Protein AF-A0A7V9VIF7-F1 (afdb_monomer_lite)

pLDDT: mean 79.36, std 11.11, range [42.75, 91.62]

Secondary structure (DSSP, 8-state):
-HHHHHHHHHHHHHHHH-HHHHHHH---GGG--HHHHHHHHHSSSS--HHHHHHHHHHHHHHHHHHHHHHHHHHHHHHHHHHTT-

Structure (mmCIF, N/CA/C/O backbone):
data_AF-A0A7V9VIF7-F1
#
_entry.id   AF-A0A7V9VIF7-F1
#
loop_
_atom_site.group_PDB
_atom_site.id
_atom_site.type_symbol
_atom_site.label_atom_id
_atom_site.label_alt_id
_atom_site.label_comp_id
_atom_site.label_asym_id
_atom_site.label_entity_id
_atom_site.label_seq_id
_atom_site.pdbx_PDB_ins_code
_atom_site.Cartn_x
_atom_site.Cartn_y
_atom_site.Cartn_z
_atom_site.occupancy
_atom_site.B_iso_or_equiv
_atom_site.auth_seq_id
_atom_site.auth_comp_id
_atom_site.auth_asym_id
_atom_site.auth_atom_id
_atom_site.pdbx_PDB_model_num
ATOM 1 N N . ILE A 1 1 ? -10.274 0.346 22.172 1.00 61.91 1 ILE A N 1
ATOM 2 C CA . ILE A 1 1 ? -10.346 -0.544 20.982 1.00 61.91 1 ILE A CA 1
ATOM 3 C C . ILE A 1 1 ? -10.625 0.244 19.693 1.00 61.91 1 ILE A C 1
ATOM 5 O O . ILE A 1 1 ? -9.812 0.119 18.790 1.00 61.91 1 ILE A O 1
ATOM 9 N N . PRO A 1 2 ? -11.652 1.118 19.594 1.00 67.12 2 PRO A N 1
ATOM 10 C CA . PRO A 1 2 ? -11.912 1.884 18.361 1.00 67.12 2 PRO A CA 1
ATOM 11 C C . PRO A 1 2 ? -10.742 2.790 17.946 1.00 67.12 2 PRO A C 1
ATOM 13 O O . PRO A 1 2 ? -10.388 2.833 16.777 1.00 67.12 2 PRO A O 1
ATOM 16 N N . ALA A 1 3 ? -10.087 3.443 18.915 1.00 73.88 3 ALA A N 1
ATOM 17 C CA . ALA A 1 3 ? -8.920 4.292 18.664 1.00 73.88 3 ALA A CA 1
ATOM 18 C C . ALA A 1 3 ? -7.731 3.525 18.052 1.00 73.88 3 ALA A C 1
ATOM 20 O O . ALA A 1 3 ? -7.120 4.004 17.105 1.00 73.88 3 ALA A O 1
ATOM 21 N N . PHE A 1 4 ? -7.447 2.304 18.523 1.00 79.88 4 PHE A N 1
ATOM 2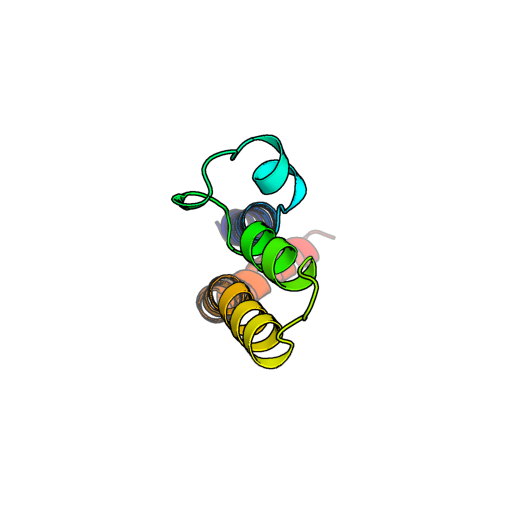2 C CA . PHE A 1 4 ? -6.391 1.459 17.947 1.00 79.88 4 PHE A CA 1
ATOM 23 C C . PHE A 1 4 ? -6.692 1.064 16.500 1.00 79.88 4 PHE A C 1
ATOM 25 O O . PHE A 1 4 ? -5.782 1.002 15.683 1.00 79.88 4 PHE A O 1
ATOM 32 N N . VAL A 1 5 ? -7.969 0.845 16.169 1.00 79.88 5 VAL A N 1
ATOM 33 C CA . VAL A 1 5 ? -8.392 0.547 14.796 1.00 79.88 5 VAL A CA 1
ATOM 34 C C . VAL A 1 5 ? -8.158 1.751 13.882 1.00 79.88 5 VAL A C 1
ATOM 36 O O . VAL A 1 5 ? -7.609 1.587 12.798 1.00 79.88 5 VAL A O 1
ATOM 39 N N . VAL A 1 6 ? -8.506 2.962 14.330 1.00 79.38 6 VAL A N 1
ATOM 40 C CA . VAL A 1 6 ? -8.254 4.197 13.566 1.00 79.38 6 VAL A CA 1
ATOM 41 C C . VAL A 1 6 ? -6.759 4.396 13.324 1.00 79.38 6 VAL A C 1
ATOM 43 O O . VAL A 1 6 ? -6.349 4.583 12.180 1.00 79.38 6 VAL A O 1
ATOM 46 N N . VAL A 1 7 ? -5.942 4.298 14.376 1.00 84.31 7 VAL A N 1
ATOM 47 C CA . VAL A 1 7 ? -4.481 4.432 14.270 1.00 84.31 7 VAL A CA 1
ATOM 48 C C . VAL A 1 7 ? -3.896 3.365 13.343 1.00 84.31 7 VAL A C 1
ATOM 50 O O . VAL A 1 7 ? -3.056 3.690 12.513 1.00 84.31 7 VAL A O 1
ATOM 53 N N . GLY A 1 8 ? -4.378 2.121 13.411 1.00 86.06 8 GLY A N 1
ATOM 54 C CA . GLY A 1 8 ? -3.940 1.047 12.518 1.00 86.06 8 GLY A CA 1
ATOM 55 C C . GLY A 1 8 ? -4.229 1.331 11.041 1.00 86.06 8 GLY A C 1
ATOM 56 O O . GLY A 1 8 ? -3.356 1.121 10.203 1.00 86.06 8 GLY A O 1
ATOM 57 N N . I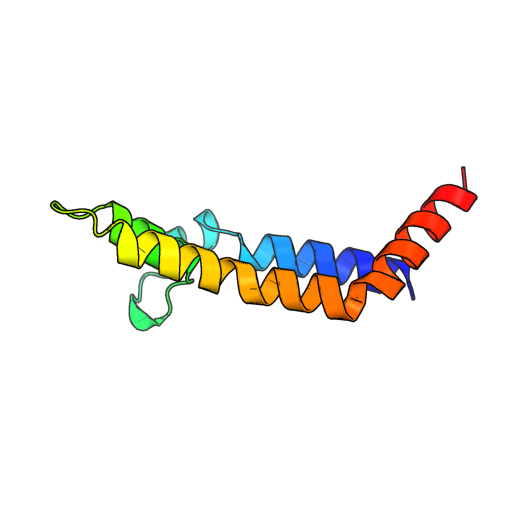LE A 1 9 ? -5.412 1.866 10.718 1.00 83.81 9 ILE A N 1
ATOM 58 C CA . ILE A 1 9 ? -5.773 2.252 9.340 1.00 83.81 9 ILE A CA 1
ATOM 59 C C . ILE A 1 9 ? -4.870 3.383 8.842 1.00 83.81 9 ILE A C 1
ATOM 61 O O . ILE A 1 9 ? -4.338 3.303 7.733 1.00 83.81 9 ILE A O 1
ATOM 65 N N . PHE A 1 10 ? -4.666 4.420 9.660 1.00 84.38 10 PHE A N 1
ATOM 66 C CA . PHE A 1 10 ? -3.773 5.524 9.307 1.00 84.38 10 PHE A CA 1
ATOM 67 C C . PHE A 1 10 ? -2.335 5.043 9.123 1.00 84.38 10 PHE A C 1
ATOM 69 O O . PHE A 1 10 ? -1.695 5.406 8.138 1.00 84.38 10 PHE A O 1
ATOM 76 N N . GLN A 1 11 ? -1.832 4.203 10.026 1.00 89.44 11 GLN A N 1
ATOM 77 C CA . GLN A 1 11 ? -0.469 3.692 9.950 1.00 89.44 11 GLN A CA 1
ATOM 78 C C . GLN A 1 11 ? -0.271 2.807 8.718 1.00 89.44 11 GLN A C 1
ATOM 80 O O . GLN A 1 11 ? 0.712 2.984 8.003 1.00 89.44 11 GLN A O 1
ATOM 85 N N . PHE A 1 12 ? -1.221 1.911 8.428 1.00 89.44 12 PHE A N 1
ATOM 86 C CA . PHE A 1 12 ? -1.207 1.112 7.203 1.00 89.44 12 PHE A CA 1
ATOM 87 C C . PHE A 1 12 ? -1.175 2.008 5.965 1.00 89.44 12 PHE A C 1
ATOM 89 O O . PHE A 1 12 ? -0.348 1.811 5.083 1.00 89.44 12 PHE A O 1
ATOM 96 N N . THR A 1 13 ? -2.050 3.016 5.917 1.00 87.62 13 THR A N 1
ATOM 97 C CA . THR A 1 13 ? -2.152 3.927 4.771 1.00 87.62 13 THR A CA 1
ATOM 98 C C . THR A 1 13 ? -0.858 4.708 4.564 1.00 87.62 13 THR A C 1
ATOM 100 O O . THR A 1 13 ? -0.435 4.874 3.425 1.00 87.62 13 THR A O 1
ATOM 103 N N . ASN A 1 14 ? -0.201 5.148 5.639 1.00 88.25 14 ASN A N 1
ATOM 104 C CA . ASN A 1 14 ? 1.091 5.825 5.544 1.00 88.25 14 ASN A CA 1
ATOM 105 C C . ASN A 1 14 ? 2.187 4.887 5.027 1.00 88.25 14 ASN A C 1
ATOM 107 O O . ASN A 1 14 ? 2.866 5.236 4.071 1.00 88.25 14 ASN A O 1
ATOM 111 N N . ILE A 1 15 ? 2.320 3.685 5.600 1.00 88.75 15 ILE A N 1
ATOM 112 C CA . ILE A 1 15 ? 3.351 2.714 5.187 1.00 88.75 15 ILE A CA 1
ATOM 113 C C . ILE A 1 15 ? 3.143 2.282 3.732 1.00 88.75 15 ILE A C 1
ATOM 115 O O . ILE A 1 15 ? 4.097 2.197 2.968 1.00 88.75 15 ILE A O 1
ATOM 119 N N . TRP A 1 16 ? 1.895 2.029 3.335 1.00 90.31 16 TRP A N 1
ATOM 120 C CA . TRP A 1 16 ? 1.560 1.610 1.976 1.00 90.31 16 TRP A CA 1
ATOM 121 C C . TRP A 1 16 ? 1.896 2.677 0.924 1.00 90.31 16 TRP A C 1
ATOM 123 O O . TRP A 1 16 ? 2.313 2.341 -0.182 1.00 90.31 16 TRP A O 1
ATOM 133 N N . ASN A 1 17 ? 1.734 3.957 1.268 1.00 87.88 17 ASN A N 1
ATOM 134 C CA . ASN A 1 17 ? 2.008 5.078 0.369 1.00 87.88 17 ASN A CA 1
ATOM 135 C C . ASN A 1 17 ? 3.437 5.635 0.494 1.00 87.88 17 ASN A C 1
ATOM 137 O O . ASN A 1 17 ? 3.766 6.600 -0.198 1.00 87.88 17 ASN A O 1
ATOM 141 N N . ASP A 1 18 ? 4.292 5.062 1.347 1.00 89.38 18 ASP A N 1
ATOM 142 C CA . ASP A 1 18 ? 5.651 5.565 1.547 1.00 89.38 18 ASP A CA 1
ATOM 143 C C . ASP A 1 18 ? 6.542 5.250 0.336 1.00 89.38 18 ASP A C 1
ATOM 145 O O . ASP A 1 18 ? 7.060 4.145 0.149 1.00 89.38 18 ASP A O 1
ATOM 149 N N . PHE A 1 19 ? 6.701 6.256 -0.520 1.00 86.69 19 PHE A N 1
ATOM 150 C CA . PHE A 1 19 ? 7.515 6.181 -1.725 1.00 86.69 19 PHE A CA 1
ATOM 151 C C . PHE A 1 19 ? 9.018 6.285 -1.435 1.00 86.69 19 PHE A C 1
ATOM 153 O O . PHE A 1 19 ? 9.811 5.535 -2.007 1.00 86.69 19 PHE A O 1
ATOM 160 N N . LEU A 1 20 ? 9.424 7.205 -0.555 1.00 85.25 20 LEU A N 1
ATOM 161 C CA . LEU A 1 20 ? 10.839 7.521 -0.337 1.00 85.25 20 LEU A CA 1
ATOM 162 C C . LEU A 1 20 ? 11.576 6.359 0.323 1.00 85.25 20 LEU A C 1
ATOM 164 O O . LEU A 1 20 ? 12.691 6.025 -0.083 1.00 85.25 20 LEU A O 1
ATOM 168 N N . PHE A 1 21 ? 10.948 5.707 1.300 1.00 86.25 21 PHE A N 1
ATOM 169 C CA . PHE A 1 21 ? 11.529 4.534 1.947 1.00 86.25 21 PHE A CA 1
ATOM 170 C C . PHE A 1 21 ? 11.707 3.379 0.952 1.00 86.25 21 PHE A C 1
ATOM 172 O O . PHE A 1 21 ? 12.772 2.764 0.878 1.00 86.25 21 PHE A O 1
ATOM 179 N N . GLY A 1 22 ? 10.687 3.135 0.121 1.00 83.19 22 GLY A N 1
ATOM 180 C CA . GLY A 1 22 ? 10.734 2.123 -0.931 1.00 83.19 22 GLY A CA 1
ATOM 181 C C . GLY A 1 22 ? 11.849 2.367 -1.944 1.00 83.19 22 GLY A C 1
ATOM 182 O O . GLY A 1 22 ? 12.578 1.439 -2.288 1.00 83.19 22 GLY A O 1
ATOM 183 N N . LEU A 1 23 ? 12.000 3.613 -2.397 1.00 84.94 23 LEU A N 1
ATOM 184 C CA . LEU A 1 23 ? 12.995 3.991 -3.400 1.00 84.94 23 LEU A CA 1
ATOM 185 C C . LEU A 1 23 ? 14.431 3.894 -2.866 1.00 84.94 23 LEU A C 1
ATOM 187 O O . LEU A 1 23 ? 15.341 3.522 -3.602 1.00 84.94 23 LEU A O 1
ATOM 191 N N . THR A 1 24 ? 14.642 4.249 -1.598 1.00 85.19 24 THR A N 1
ATOM 192 C CA . THR A 1 24 ? 15.990 4.372 -1.020 1.00 85.19 24 THR A CA 1
ATOM 193 C C . THR A 1 24 ? 16.553 3.055 -0.496 1.00 85.19 24 THR A C 1
ATOM 195 O O . THR A 1 24 ? 17.760 2.838 -0.579 1.00 85.19 24 THR A O 1
ATOM 198 N N . ILE A 1 25 ? 15.706 2.168 0.032 1.00 86.44 25 ILE A N 1
ATOM 199 C CA . ILE A 1 25 ? 16.156 0.937 0.704 1.00 86.44 25 ILE A CA 1
ATOM 200 C C . ILE A 1 25 ? 16.040 -0.285 -0.204 1.00 86.44 25 ILE A C 1
ATOM 202 O O . ILE A 1 25 ? 16.868 -1.196 -0.126 1.00 86.44 25 ILE A O 1
ATOM 206 N N . ILE A 1 26 ? 15.029 -0.332 -1.075 1.00 83.00 26 ILE A N 1
ATOM 207 C CA . ILE A 1 26 ? 14.764 -1.512 -1.899 1.00 83.00 26 ILE A CA 1
ATOM 208 C C . ILE A 1 26 ? 15.399 -1.337 -3.277 1.00 83.00 26 ILE A C 1
ATOM 210 O O . ILE A 1 26 ? 14.816 -0.792 -4.213 1.00 83.00 26 ILE A O 1
ATOM 214 N N . THR A 1 27 ? 16.609 -1.873 -3.407 1.00 75.31 27 THR A N 1
ATOM 215 C CA . THR A 1 27 ? 17.385 -1.851 -4.654 1.00 75.31 27 THR A CA 1
ATOM 216 C C . THR A 1 27 ? 17.012 -2.974 -5.622 1.00 75.31 27 THR A C 1
ATOM 218 O O . THR A 1 27 ? 17.288 -2.864 -6.813 1.00 75.31 27 THR A O 1
ATOM 221 N N . ASN A 1 28 ? 16.375 -4.054 -5.148 1.00 80.94 28 ASN A N 1
ATOM 222 C CA . ASN A 1 28 ? 15.963 -5.173 -5.996 1.00 80.94 28 ASN A CA 1
ATOM 223 C C . ASN A 1 28 ? 14.635 -4.862 -6.715 1.00 80.94 28 ASN A C 1
ATOM 225 O O . ASN A 1 28 ? 13.607 -4.776 -6.036 1.00 80.94 28 ASN A O 1
ATOM 229 N N . PRO A 1 29 ? 14.604 -4.803 -8.063 1.00 74.81 29 PRO A N 1
ATOM 230 C CA . PRO A 1 29 ? 13.399 -4.471 -8.828 1.00 74.81 29 PRO A CA 1
ATOM 231 C C . PRO A 1 29 ? 12.204 -5.396 -8.571 1.00 74.81 29 PRO A C 1
ATOM 233 O O . PRO A 1 29 ? 11.061 -4.962 -8.651 1.00 74.81 29 PRO A O 1
ATOM 236 N N . ARG A 1 30 ? 12.441 -6.672 -8.228 1.00 80.06 30 ARG A N 1
ATOM 237 C CA . ARG A 1 30 ? 11.356 -7.638 -7.964 1.00 80.06 30 ARG A CA 1
ATOM 238 C C . ARG A 1 30 ? 10.679 -7.460 -6.607 1.00 80.06 30 ARG A C 1
ATOM 240 O O . ARG A 1 30 ? 9.610 -8.023 -6.396 1.00 80.06 30 ARG A O 1
ATOM 247 N N . SER A 1 31 ? 11.292 -6.701 -5.705 1.00 82.06 31 SER A N 1
ATOM 248 C CA . SER A 1 31 ? 10.766 -6.443 -4.362 1.00 82.06 31 SER A CA 1
ATOM 249 C C . SER A 1 31 ? 10.297 -5.000 -4.189 1.00 82.06 31 SER A C 1
ATOM 251 O O . SER A 1 31 ? 9.941 -4.613 -3.078 1.00 82.06 31 SER A O 1
ATOM 253 N N . GLN A 1 32 ? 10.330 -4.191 -5.254 1.00 84.69 32 GLN A N 1
ATOM 254 C CA . GLN A 1 32 ? 9.972 -2.781 -5.179 1.00 84.69 32 GLN A CA 1
ATOM 255 C C . GLN A 1 32 ? 8.483 -2.600 -4.857 1.00 84.69 32 GLN A C 1
ATOM 257 O O . GLN A 1 32 ? 7.638 -3.293 -5.431 1.00 84.69 32 GLN A O 1
ATOM 262 N N . PRO A 1 33 ? 8.136 -1.649 -3.972 1.00 87.25 33 PRO A N 1
ATOM 263 C CA . PRO A 1 33 ? 6.749 -1.291 -3.727 1.00 87.25 33 PRO A CA 1
ATOM 264 C C . PRO A 1 33 ? 6.089 -0.766 -5.000 1.00 87.25 33 PRO A C 1
ATOM 266 O O . PRO A 1 33 ? 6.745 -0.176 -5.864 1.00 87.25 33 PRO A O 1
ATOM 269 N N . ILE A 1 34 ? 4.766 -0.917 -5.088 1.00 85.69 34 ILE A N 1
ATOM 270 C CA . ILE A 1 34 ? 4.003 -0.472 -6.260 1.00 85.69 34 ILE A CA 1
ATOM 271 C C . ILE A 1 34 ? 4.172 1.032 -6.520 1.00 85.69 34 ILE A C 1
ATOM 273 O O . ILE A 1 34 ? 4.209 1.451 -7.669 1.00 85.69 34 ILE A O 1
ATOM 277 N N . THR A 1 35 ? 4.375 1.834 -5.471 1.00 85.56 35 THR A N 1
ATOM 278 C CA . THR A 1 35 ? 4.665 3.273 -5.565 1.00 85.56 35 THR A CA 1
ATOM 279 C C . THR A 1 35 ? 5.960 3.561 -6.335 1.00 85.56 35 THR A C 1
ATOM 281 O O . THR A 1 35 ? 5.992 4.465 -7.168 1.00 85.56 35 THR A O 1
ATOM 284 N N . VAL A 1 36 ? 7.008 2.759 -6.123 1.00 84.56 36 VAL A N 1
ATOM 285 C CA . VAL A 1 36 ? 8.294 2.864 -6.835 1.00 84.56 36 VAL A CA 1
ATOM 286 C C . VAL A 1 36 ? 8.179 2.337 -8.261 1.00 84.56 36 VAL A C 1
ATOM 288 O O . VAL A 1 36 ? 8.649 2.979 -9.200 1.00 84.56 36 VAL A O 1
ATOM 291 N N . ALA A 1 37 ? 7.488 1.212 -8.447 1.00 83.44 37 ALA A N 1
ATOM 292 C CA . ALA A 1 37 ? 7.245 0.647 -9.772 1.00 83.44 37 ALA A CA 1
ATOM 293 C C . ALA A 1 37 ? 6.460 1.612 -10.684 1.00 83.44 37 ALA A C 1
ATOM 295 O O . ALA A 1 37 ? 6.795 1.758 -11.859 1.00 83.44 37 ALA A O 1
ATOM 296 N N . LEU A 1 38 ? 5.464 2.324 -10.140 1.00 85.88 38 LEU A N 1
ATOM 297 C CA . LEU A 1 38 ? 4.720 3.365 -10.859 1.00 85.88 38 LEU A CA 1
ATOM 298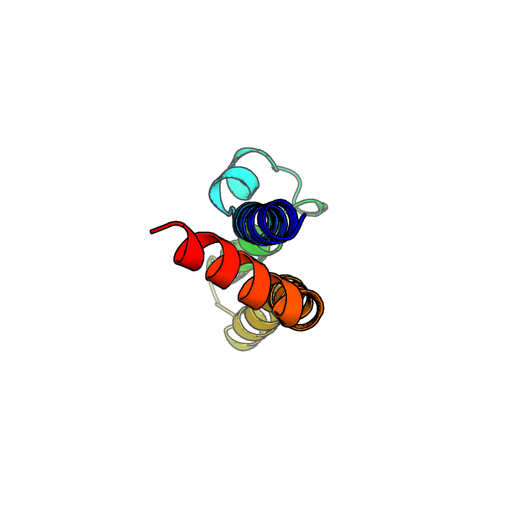 C C . LEU A 1 38 ? 5.610 4.540 -11.266 1.00 85.88 38 LEU A C 1
ATOM 300 O O . LEU A 1 38 ? 5.493 5.042 -12.382 1.00 85.88 38 LEU A O 1
ATOM 304 N N . ASN A 1 39 ? 6.533 4.959 -10.399 1.00 85.50 39 ASN A N 1
ATOM 305 C CA . ASN A 1 39 ? 7.478 6.018 -10.740 1.00 85.50 39 ASN A CA 1
ATOM 306 C C . ASN A 1 39 ? 8.412 5.599 -11.887 1.00 85.50 39 ASN A C 1
ATOM 308 O O . ASN A 1 39 ? 8.609 6.372 -12.826 1.00 85.50 39 ASN A O 1
ATOM 312 N N . ASN A 1 40 ? 8.881 4.349 -11.882 1.00 82.31 40 ASN A N 1
ATOM 313 C CA . ASN A 1 40 ? 9.693 3.802 -12.970 1.00 82.31 40 ASN A CA 1
ATOM 314 C C . ASN A 1 40 ? 8.936 3.772 -14.313 1.00 82.31 40 ASN A C 1
ATOM 316 O O . ASN A 1 40 ? 9.532 4.058 -15.349 1.00 82.31 40 ASN A O 1
ATOM 320 N N . LEU A 1 41 ? 7.622 3.504 -14.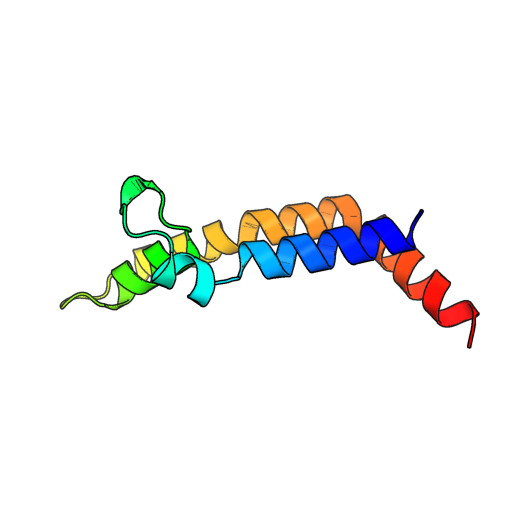304 1.00 80.00 41 LEU A N 1
ATOM 321 C CA . LEU A 1 41 ? 6.769 3.565 -15.504 1.00 80.00 41 LEU A CA 1
ATOM 322 C C . LEU A 1 41 ? 6.632 4.990 -16.068 1.00 80.00 41 LEU A C 1
ATOM 324 O O . LEU A 1 41 ? 6.479 5.164 -17.274 1.00 80.00 41 LEU A O 1
ATOM 328 N N . SER A 1 42 ? 6.713 6.012 -15.211 1.00 72.62 42 SER A N 1
ATOM 329 C CA . SER A 1 42 ? 6.679 7.424 -15.624 1.00 72.62 42 SER A CA 1
ATOM 330 C C . SER A 1 42 ? 8.036 7.989 -16.070 1.00 72.62 42 SER A C 1
ATOM 332 O O . SER A 1 42 ? 8.077 9.064 -16.659 1.00 72.62 42 SER A O 1
ATOM 334 N N . GLY A 1 43 ? 9.140 7.283 -15.794 1.00 68.81 43 GLY A N 1
ATOM 335 C CA . GLY A 1 43 ? 10.508 7.739 -16.072 1.00 68.81 43 GLY A CA 1
ATOM 336 C C . GLY A 1 43 ? 11.084 7.322 -17.433 1.00 68.81 43 GLY A C 1
ATOM 337 O O . GLY A 1 43 ? 12.208 7.704 -17.754 1.00 68.81 43 GLY A O 1
ATOM 338 N N . GLY A 1 44 ? 10.362 6.522 -18.224 1.00 69.31 44 GLY A N 1
ATOM 339 C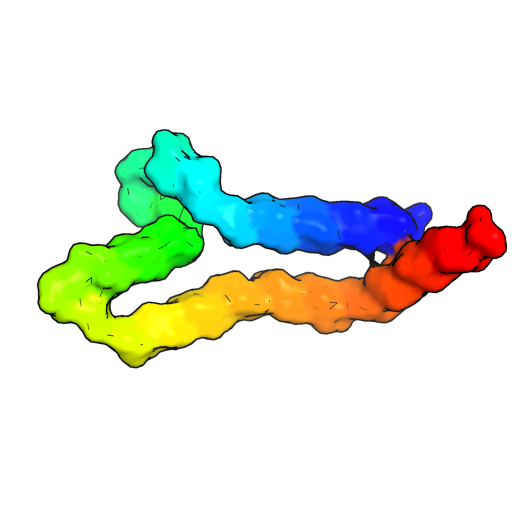 CA . GLY A 1 44 ? 10.811 6.047 -19.538 1.00 69.31 44 GLY A CA 1
ATOM 340 C C . GLY A 1 44 ? 10.641 7.072 -20.670 1.00 69.31 44 GLY A C 1
ATOM 341 O O . GLY A 1 44 ? 9.833 7.991 -20.579 1.00 69.31 44 GLY A O 1
ATOM 342 N N . PHE A 1 45 ? 11.364 6.879 -21.784 1.00 63.03 45 PHE A N 1
ATOM 343 C CA . PHE A 1 45 ? 11.289 7.738 -22.984 1.00 63.03 45 PHE A CA 1
ATOM 344 C C . PHE A 1 45 ? 9.885 7.815 -23.616 1.00 63.03 45 PHE A C 1
ATOM 346 O O . PHE A 1 45 ? 9.574 8.785 -24.303 1.00 63.03 45 PHE A O 1
ATOM 353 N N . ALA A 1 46 ? 9.041 6.808 -23.380 1.00 64.25 46 ALA A N 1
ATOM 354 C CA . ALA A 1 46 ? 7.632 6.794 -23.748 1.00 64.25 46 ALA A CA 1
ATOM 355 C C . ALA A 1 46 ? 6.813 6.389 -22.517 1.00 64.25 46 ALA A C 1
ATOM 357 O O . ALA A 1 46 ? 6.879 5.246 -22.070 1.00 64.25 46 ALA A O 1
ATOM 358 N N . VAL A 1 47 ? 6.071 7.341 -21.950 1.00 74.44 47 VAL A N 1
ATOM 359 C CA . VAL A 1 47 ? 5.204 7.081 -20.796 1.00 74.44 47 VAL A CA 1
ATOM 360 C C . VAL A 1 47 ? 3.906 6.448 -21.283 1.00 74.44 47 VAL A C 1
ATOM 362 O O . VAL A 1 47 ? 3.091 7.087 -21.951 1.00 74.44 47 VAL A O 1
ATOM 365 N N . GLU A 1 48 ? 3.696 5.189 -20.915 1.00 81.81 48 GLU A N 1
ATOM 366 C CA . GLU A 1 48 ? 2.439 4.479 -21.140 1.00 81.81 48 GLU A CA 1
ATOM 367 C C . GLU A 1 48 ? 1.395 4.912 -20.100 1.00 81.81 48 GLU A C 1
ATOM 369 O O . GLU A 1 48 ? 1.198 4.280 -19.060 1.00 81.81 48 GLU A O 1
ATOM 374 N N . TRP A 1 49 ? 0.720 6.033 -20.369 1.00 82.25 49 TRP A N 1
ATOM 375 C CA . TRP A 1 49 ? -0.284 6.616 -19.469 1.00 82.25 49 TRP A CA 1
ATOM 376 C C . TRP A 1 49 ? -1.436 5.664 -19.137 1.00 82.25 49 TRP A C 1
ATOM 378 O O . TRP A 1 49 ? -1.941 5.668 -18.018 1.00 82.25 49 TRP A O 1
ATOM 388 N N . ASN A 1 50 ? -1.835 4.819 -20.085 1.00 86.00 50 ASN A N 1
ATOM 389 C CA . ASN A 1 50 ? -2.813 3.754 -19.865 1.00 86.00 50 ASN A CA 1
ATOM 390 C C . ASN A 1 50 ? -2.362 2.778 -18.763 1.00 86.00 50 ASN A C 1
ATOM 392 O O . ASN 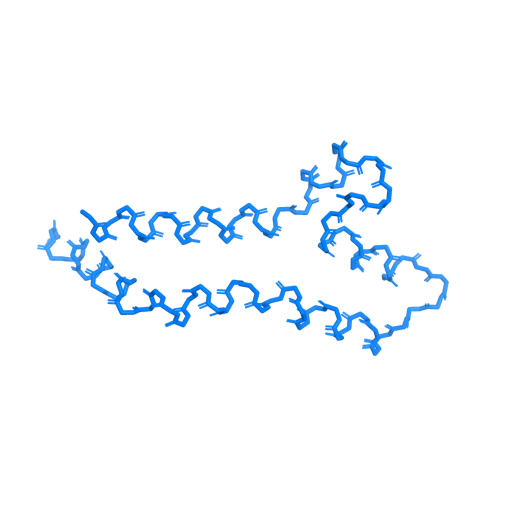A 1 50 ? -3.145 2.471 -17.862 1.00 86.00 50 ASN A O 1
ATOM 396 N N . VAL A 1 51 ? -1.106 2.331 -18.798 1.00 85.69 51 VAL A N 1
ATOM 397 C CA . VAL A 1 51 ? -0.547 1.392 -17.815 1.00 85.69 51 VAL A CA 1
ATOM 398 C C . VAL A 1 51 ? -0.301 2.083 -16.477 1.00 85.69 51 VAL A C 1
ATOM 400 O O . VAL A 1 51 ? -0.640 1.527 -15.432 1.00 85.69 51 VAL A O 1
ATOM 403 N N . LEU A 1 52 ? 0.207 3.319 -16.493 1.00 87.06 52 LEU A N 1
ATOM 404 C CA . LEU A 1 52 ? 0.421 4.114 -15.283 1.00 87.06 52 LEU A CA 1
ATOM 405 C C . LEU A 1 52 ? -0.891 4.340 -14.518 1.00 87.06 52 LEU A C 1
ATOM 407 O O . LEU A 1 52 ? -0.950 4.113 -13.309 1.00 87.06 52 LEU A O 1
ATOM 411 N N . MET A 1 53 ? -1.957 4.737 -15.217 1.00 87.56 53 MET A N 1
ATOM 412 C CA . MET A 1 53 ? -3.263 4.978 -14.598 1.00 87.56 53 MET A CA 1
ATOM 413 C C . MET A 1 53 ? -3.903 3.678 -14.098 1.00 87.56 53 MET A C 1
ATOM 415 O O . MET A 1 53 ? -4.446 3.656 -12.994 1.00 87.56 53 MET A O 1
ATOM 419 N N . ALA A 1 54 ? -3.788 2.577 -14.850 1.00 89.12 54 ALA A N 1
ATOM 420 C CA . ALA A 1 54 ? -4.250 1.265 -14.392 1.00 89.12 54 ALA A CA 1
ATOM 421 C C . ALA A 1 54 ? -3.520 0.822 -13.112 1.00 89.12 54 ALA A C 1
ATOM 423 O O . ALA A 1 54 ? -4.150 0.386 -12.147 1.00 89.12 54 ALA A O 1
ATOM 424 N N . GLY A 1 55 ? -2.198 0.996 -13.068 1.00 88.38 55 GLY A N 1
ATOM 425 C CA . GLY A 1 55 ? -1.396 0.684 -11.892 1.00 88.38 55 GLY A CA 1
ATOM 426 C C . GLY A 1 55 ? -1.699 1.595 -10.696 1.00 88.38 55 GLY A C 1
ATOM 427 O O . GLY A 1 55 ? -1.731 1.111 -9.567 1.00 88.38 55 GLY A O 1
ATOM 428 N N . ALA A 1 56 ? -1.999 2.879 -10.921 1.00 87.50 56 ALA A N 1
ATOM 429 C CA . ALA A 1 56 ? -2.414 3.804 -9.863 1.00 87.50 56 ALA A CA 1
ATOM 430 C C . ALA A 1 56 ? -3.753 3.393 -9.228 1.00 87.50 56 ALA A C 1
ATOM 432 O O . ALA A 1 56 ? -3.890 3.414 -8.004 1.00 87.50 56 ALA A O 1
ATOM 433 N N . VAL A 1 57 ? -4.720 2.946 -10.040 1.00 90.12 57 VAL A N 1
ATOM 434 C CA . VAL A 1 57 ? -5.987 2.393 -9.534 1.00 90.12 57 VAL A CA 1
ATOM 435 C C . VAL A 1 57 ? -5.720 1.152 -8.685 1.00 90.12 57 VAL A C 1
ATOM 437 O O . VAL A 1 57 ? -6.228 1.063 -7.569 1.00 90.12 57 VAL A O 1
ATOM 440 N N . ILE A 1 58 ? -4.876 0.231 -9.161 1.00 90.56 58 ILE A N 1
ATOM 441 C CA . ILE A 1 58 ? -4.498 -0.975 -8.407 1.00 90.56 58 ILE A CA 1
ATOM 442 C C . ILE A 1 58 ? -3.798 -0.608 -7.092 1.00 90.56 58 ILE A C 1
ATOM 444 O O . ILE A 1 58 ? -4.104 -1.197 -6.059 1.00 90.56 58 ILE A O 1
ATOM 448 N N . ALA A 1 59 ? -2.910 0.387 -7.097 1.00 89.31 59 ALA A N 1
ATOM 449 C CA . ALA A 1 59 ? -2.218 0.854 -5.897 1.00 89.31 59 ALA A CA 1
ATOM 450 C C . ALA A 1 59 ? -3.172 1.454 -4.850 1.00 89.31 59 ALA A C 1
ATOM 452 O O . ALA A 1 59 ? -2.914 1.327 -3.653 1.00 89.31 59 ALA A O 1
ATOM 453 N N . ALA A 1 60 ? -4.285 2.058 -5.276 1.00 88.19 60 ALA A N 1
ATOM 454 C CA . ALA A 1 60 ? -5.311 2.591 -4.381 1.00 88.19 60 ALA A CA 1
ATOM 455 C C . ALA A 1 60 ? -6.287 1.522 -3.845 1.00 88.19 60 ALA A C 1
ATOM 457 O O . ALA A 1 60 ? -6.991 1.773 -2.866 1.00 88.19 60 ALA A O 1
ATOM 458 N N . LEU A 1 61 ? -6.347 0.323 -4.442 1.00 91.62 61 LEU A N 1
ATOM 459 C CA . LEU A 1 61 ? -7.294 -0.719 -4.022 1.00 91.62 61 LEU A CA 1
ATOM 460 C C . LEU A 1 61 ? -7.092 -1.189 -2.572 1.00 91.62 61 LEU A C 1
ATOM 462 O O . LEU A 1 61 ? -8.087 -1.267 -1.852 1.00 91.62 61 LEU A O 1
ATOM 466 N N . PRO A 1 62 ? -5.871 -1.496 -2.088 1.00 89.19 62 PRO A N 1
ATOM 467 C CA . PRO A 1 62 ? -5.692 -2.033 -0.738 1.00 89.19 62 PRO A CA 1
ATOM 468 C C . PRO A 1 62 ? -6.130 -1.053 0.346 1.00 89.19 62 PRO A C 1
ATOM 470 O O . PRO A 1 62 ? -6.815 -1.440 1.294 1.00 89.19 62 PRO A O 1
ATOM 473 N N . THR A 1 63 ? -5.798 0.230 0.181 1.00 89.19 63 THR A N 1
ATOM 474 C CA . THR A 1 63 ? -6.253 1.282 1.092 1.00 89.19 63 THR A CA 1
ATOM 475 C C . THR A 1 63 ? -7.770 1.431 1.009 1.00 89.19 63 THR A C 1
ATOM 477 O O . THR A 1 63 ? -8.430 1.384 2.045 1.00 89.19 63 THR A O 1
ATOM 480 N N . ALA A 1 64 ? -8.356 1.487 -0.191 1.00 88.62 64 ALA A N 1
ATOM 481 C CA . ALA A 1 64 ? -9.809 1.564 -0.359 1.00 88.62 64 ALA A CA 1
ATOM 482 C C . ALA A 1 64 ? -10.553 0.392 0.310 1.00 88.62 64 ALA A C 1
ATOM 484 O O . ALA A 1 64 ? -11.528 0.613 1.029 1.00 88.62 64 ALA A O 1
ATOM 485 N N . ILE A 1 65 ? -10.072 -0.845 0.145 1.00 90.62 65 ILE A N 1
ATOM 486 C CA . ILE A 1 65 ? -10.659 -2.046 0.763 1.00 90.62 65 ILE A CA 1
ATOM 487 C C . ILE A 1 65 ? -10.643 -1.933 2.290 1.00 90.62 65 ILE A C 1
ATOM 489 O O . ILE A 1 65 ? -11.657 -2.191 2.941 1.00 90.62 65 ILE A O 1
ATOM 493 N N . ILE A 1 66 ? -9.521 -1.507 2.870 1.00 87.31 66 ILE A N 1
ATOM 494 C CA . ILE A 1 66 ? -9.392 -1.317 4.320 1.00 87.31 66 ILE A CA 1
ATOM 495 C C . ILE A 1 66 ? -10.372 -0.251 4.810 1.00 87.31 66 ILE A C 1
ATOM 497 O O . ILE A 1 66 ? -11.083 -0.478 5.790 1.00 87.31 66 ILE A O 1
ATOM 501 N N . TYR A 1 67 ? -10.482 0.875 4.107 1.00 84.44 67 TYR A N 1
ATOM 502 C CA . TYR A 1 67 ? -11.438 1.923 4.461 1.00 84.44 67 TYR A CA 1
ATOM 503 C C . TYR A 1 67 ? -12.896 1.460 4.352 1.00 84.44 67 TYR A C 1
ATOM 505 O O . TYR A 1 67 ? -13.699 1.809 5.214 1.00 84.44 67 TYR A O 1
ATOM 513 N N . ILE A 1 68 ? -13.251 0.639 3.361 1.00 87.00 68 ILE A N 1
ATOM 514 C CA . ILE A 1 68 ? -14.615 0.103 3.218 1.00 87.00 68 ILE A CA 1
ATOM 515 C C . ILE A 1 68 ? -14.931 -0.895 4.341 1.00 87.00 68 ILE A C 1
ATOM 517 O O . ILE A 1 68 ? -15.969 -0.783 4.997 1.00 87.00 68 ILE A O 1
ATOM 521 N N . LEU A 1 69 ? -14.030 -1.843 4.614 1.00 84.75 69 LEU A N 1
ATOM 522 C CA . LEU A 1 69 ? -14.240 -2.876 5.636 1.00 84.75 69 LEU A CA 1
ATOM 523 C C . LEU A 1 69 ? -14.249 -2.300 7.056 1.00 84.75 69 LEU A C 1
ATOM 525 O O . LEU A 1 69 ? -15.045 -2.715 7.905 1.00 84.75 69 LEU A O 1
ATOM 529 N N . LEU A 1 70 ? -13.368 -1.334 7.324 1.00 80.81 70 LEU A N 1
ATOM 530 C CA . LEU A 1 70 ? -13.199 -0.745 8.650 1.00 80.81 70 LEU A CA 1
ATOM 531 C C . LEU A 1 70 ? -13.902 0.608 8.812 1.00 80.81 70 LEU A C 1
ATOM 533 O O . LEU A 1 70 ? -13.887 1.162 9.913 1.00 80.81 70 LEU A O 1
ATOM 537 N N . GLY A 1 71 ? -14.591 1.114 7.786 1.00 70.81 71 GLY A N 1
ATOM 538 C CA . GLY A 1 71 ? -15.263 2.419 7.799 1.00 70.81 71 GLY A CA 1
ATOM 539 C C . GLY A 1 71 ? -16.242 2.588 8.963 1.00 70.81 71 GLY A C 1
ATOM 540 O O . GLY A 1 71 ? -16.274 3.633 9.614 1.00 70.81 71 GLY A O 1
ATOM 541 N N . ARG A 1 72 ? -16.954 1.516 9.343 1.00 69.31 72 ARG A N 1
ATOM 542 C CA . ARG A 1 72 ? -17.843 1.521 10.522 1.00 69.31 72 ARG A CA 1
ATOM 543 C C . ARG A 1 72 ? -17.102 1.746 11.849 1.00 69.31 72 ARG A C 1
ATOM 545 O O . ARG A 1 72 ? -17.665 2.308 12.785 1.00 69.31 72 ARG A O 1
ATOM 552 N N . PHE A 1 73 ? -15.857 1.277 11.955 1.00 69.62 73 PHE A N 1
ATOM 553 C CA . PHE A 1 73 ? -15.010 1.457 13.136 1.00 69.62 73 PHE A CA 1
ATOM 554 C C . PHE A 1 73 ? -14.281 2.794 13.100 1.00 69.62 73 PHE A C 1
ATOM 556 O O . PHE A 1 73 ? -14.094 3.401 14.152 1.00 69.62 73 PHE A O 1
ATOM 563 N N . PHE A 1 74 ? -13.936 3.268 11.903 1.00 68.19 74 PHE A N 1
ATOM 564 C CA . PHE A 1 74 ? -13.339 4.576 11.685 1.00 68.19 74 PHE A CA 1
ATOM 565 C C . PHE A 1 74 ? -14.257 5.704 12.172 1.00 68.19 74 PHE A C 1
ATOM 567 O O . PHE A 1 74 ? -13.848 6.513 13.003 1.00 68.19 74 PHE A O 1
ATOM 574 N N . ILE A 1 75 ? -15.533 5.682 11.765 1.00 67.25 75 ILE A N 1
ATOM 575 C CA . ILE A 1 75 ? -16.544 6.662 12.200 1.00 67.25 75 ILE A CA 1
ATOM 576 C C . ILE A 1 75 ? -16.736 6.607 13.724 1.00 67.25 75 ILE A C 1
ATOM 578 O O . ILE A 1 75 ? -16.723 7.636 14.395 1.00 67.25 75 ILE A O 1
ATOM 582 N N . ARG A 1 76 ? -16.837 5.404 14.308 1.00 64.12 76 ARG A N 1
ATOM 583 C CA . ARG A 1 76 ? -16.970 5.233 15.768 1.00 64.12 76 ARG A CA 1
ATOM 584 C C . ARG A 1 76 ? -15.732 5.697 16.540 1.00 64.12 76 ARG A C 1
ATOM 586 O O . ARG A 1 76 ? -15.874 6.230 17.635 1.00 64.12 76 ARG A O 1
ATOM 593 N N . GLY A 1 77 ? -14.532 5.488 16.003 1.00 65.31 77 GLY A N 1
ATOM 594 C CA . GLY A 1 77 ? -13.280 5.914 16.626 1.00 65.31 77 GLY A CA 1
ATOM 595 C C . GLY A 1 77 ? -13.065 7.426 16.565 1.00 65.31 77 GLY A C 1
ATOM 596 O O . GLY A 1 77 ? -12.624 8.003 17.556 1.00 65.31 77 GLY A O 1
ATOM 597 N N . MET A 1 78 ? -13.447 8.072 15.459 1.00 64.38 78 MET A N 1
ATOM 598 C CA . MET A 1 78 ? -13.402 9.532 15.317 1.00 64.38 78 MET A CA 1
ATOM 599 C C . MET A 1 78 ? -14.408 10.224 16.250 1.00 64.38 78 MET A C 1
ATOM 601 O O . MET A 1 78 ? -14.046 11.147 16.976 1.00 64.38 78 MET A O 1
ATOM 605 N N . LEU A 1 79 ? -15.645 9.718 16.320 1.00 63.53 79 LEU A N 1
ATOM 606 C CA . LEU A 1 79 ? -16.676 10.242 17.226 1.00 63.53 79 LEU A CA 1
ATOM 607 C C . LEU A 1 79 ? -16.323 10.023 18.707 1.00 63.53 79 LEU A C 1
ATOM 609 O O . LEU A 1 79 ? -16.557 10.905 19.528 1.00 63.53 79 LEU A O 1
ATOM 613 N N . ALA A 1 80 ? -15.699 8.892 19.056 1.00 58.66 80 ALA A N 1
ATOM 614 C CA . ALA A 1 80 ? -15.205 8.650 20.414 1.00 58.66 80 ALA A CA 1
ATOM 615 C C . ALA A 1 80 ? -14.082 9.621 20.833 1.00 58.66 80 ALA A C 1
ATOM 617 O O . ALA A 1 80 ? -13.933 9.886 22.024 1.00 58.66 80 ALA A O 1
ATOM 618 N N . GLY A 1 81 ? -13.312 10.151 19.875 1.00 58.59 81 GLY A N 1
ATOM 619 C CA . GLY A 1 81 ? -12.367 11.247 20.111 1.00 58.59 81 GLY A CA 1
ATOM 620 C C . GLY A 1 81 ? -13.059 12.604 20.283 1.00 58.59 81 GLY A C 1
ATOM 621 O O . GLY A 1 81 ? -12.635 13.395 21.116 1.00 58.59 81 GLY A O 1
ATOM 622 N N . SER A 1 82 ? -14.159 12.843 19.560 1.00 57.12 82 SER A N 1
ATOM 623 C CA . SER A 1 82 ? -14.929 14.096 19.617 1.00 57.12 82 SER A CA 1
ATOM 624 C C . SER A 1 82 ? -15.783 14.259 20.879 1.00 57.12 82 SER A C 1
ATOM 626 O O . SER A 1 82 ? -16.057 15.388 21.258 1.00 57.12 82 SER A O 1
ATOM 628 N N . MET A 1 83 ? -16.213 13.177 21.538 1.00 51.38 83 MET A N 1
ATOM 629 C CA . MET A 1 83 ? -17.039 13.267 22.760 1.00 51.38 83 MET A CA 1
ATOM 630 C C . MET A 1 83 ? -16.235 13.536 24.045 1.00 51.38 83 MET A C 1
ATOM 632 O O . MET A 1 83 ? -16.799 13.537 25.136 1.00 51.38 83 MET A O 1
ATOM 636 N N . LYS A 1 84 ? -14.912 13.699 23.935 1.00 44.47 84 LYS A N 1
ATOM 637 C CA . LYS A 1 84 ? -14.017 14.054 25.049 1.00 44.47 84 LYS A CA 1
ATOM 638 C C . LYS A 1 84 ? -13.447 15.476 24.933 1.00 44.47 84 LYS A C 1
ATOM 640 O O . LYS A 1 84 ? -12.474 15.778 25.621 1.00 44.47 84 LYS A O 1
ATOM 645 N N . GLY A 1 85 ? -14.038 16.300 24.066 1.00 42.75 85 GLY A N 1
ATOM 646 C CA . GLY A 1 85 ? -13.878 17.756 24.047 1.00 42.75 85 GLY A CA 1
ATOM 647 C C . GLY A 1 85 ? -15.041 18.433 24.752 1.00 42.75 85 GLY A C 1
ATOM 648 O O . GLY A 1 85 ? -16.162 17.883 24.660 1.00 42.75 85 GLY A O 1
#

Sequence (85 aa):
IPAFVVVGIFQFTNIWNDFLFGLTIITNPRSQPITVALNNLSGGFAVEWNVLMAGAVIAALPTAIIYILLGRFFIRGMLAGSMKG

Foldseek 3Di:
DLQVLLVVLVVCVCVLQDQVCQVPPPPDPVPGRLNVVLVVLVPDPDRPVVVSVVSVVVSCVVSVVSCVVCVVSNVVNVVVVVVVD

Radius of gyration: 16.7 Å; chains: 1; bounding box: 35×25×49 Å